Protein AF-I9VBV6-F1 (afdb_monomer)

Radius of gyration: 15.15 Å; Cα contacts (8 Å, |Δi|>4): 95; chains: 1; bounding box: 39×25×39 Å

Solvent-accessible surface area (backbone atoms only — not comparable to full-atom values): 5585 Å² total; per-residue (Å²): 108,50,75,40,86,89,79,72,46,75,43,78,65,88,70,84,83,73,84,78,48,71,62,90,76,81,59,66,76,70,46,70,56,95,85,24,37,28,32,72,45,49,38,45,58,54,50,52,50,49,53,56,35,49,77,70,75,41,87,72,35,66,70,59,59,56,48,57,75,76,51,54,57,86,46,76,63,47,78,43,81,45,66,82,80,79,130

Mean predicted aligned error: 7.46 Å

Organism: NCBI:txid997881

Sequence (87 aa):
AIYNKRTGETFAVKQIIDDLGGMKTFFPSWGAYNEKLLATIWPYKLKEFIEEEQSAGRTVAPQILNLMKRVREDDNPILIIANLKTK

Structure (mmCIF, N/CA/C/O backbone):
data_AF-I9VBV6-F1
#
_entry.id   AF-I9VBV6-F1
#
loop_
_atom_site.group_PDB
_atom_site.id
_atom_site.type_symbol
_atom_site.label_atom_id
_atom_site.label_alt_id
_atom_site.label_comp_id
_atom_site.label_asym_id
_atom_site.label_entity_id
_atom_site.label_seq_id
_atom_site.pdbx_PDB_ins_code
_atom_site.Cartn_x
_atom_site.Cartn_y
_atom_site.Cartn_z
_atom_site.occupancy
_atom_site.B_iso_or_equiv
_atom_site.auth_seq_id
_atom_site.auth_comp_id
_atom_site.auth_asym_id
_atom_site.auth_atom_id
_atom_site.pdbx_PDB_model_num
ATOM 1 N N . ALA A 1 1 ? 19.003 0.704 -5.662 1.00 67.62 1 ALA A N 1
ATOM 2 C CA . ALA A 1 1 ? 19.576 1.425 -6.820 1.00 67.62 1 ALA A CA 1
ATOM 3 C C . ALA A 1 1 ? 18.629 1.269 -8.002 1.00 67.62 1 ALA A C 1
ATOM 5 O O . ALA A 1 1 ? 17.933 0.263 -8.049 1.00 67.62 1 ALA A O 1
ATOM 6 N N . ILE A 1 2 ? 18.561 2.243 -8.907 1.00 70.94 2 ILE A N 1
ATOM 7 C CA . ILE A 1 2 ? 17.735 2.177 -10.122 1.00 70.94 2 ILE A CA 1
ATOM 8 C C . ILE A 1 2 ? 18.654 2.343 -11.328 1.00 70.94 2 ILE A C 1
ATOM 10 O O . ILE A 1 2 ? 19.512 3.224 -11.333 1.00 70.94 2 ILE A O 1
ATOM 14 N N . TYR A 1 3 ? 18.469 1.487 -12.331 1.00 76.31 3 TYR A N 1
ATOM 15 C CA . TYR A 1 3 ? 19.216 1.521 -13.584 1.00 76.31 3 TYR A CA 1
ATOM 16 C C . TYR A 1 3 ? 18.422 2.267 -14.661 1.00 76.31 3 TYR A C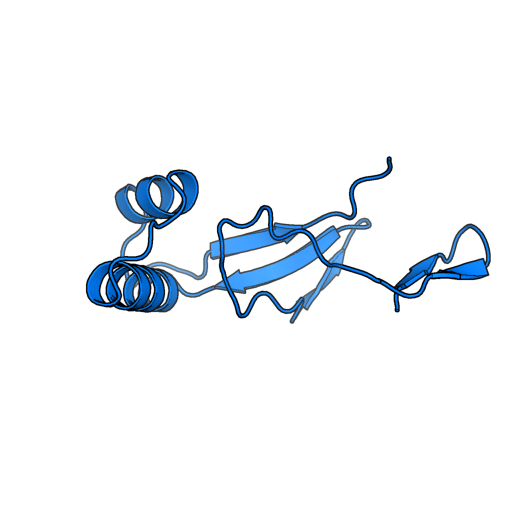 1
ATOM 18 O O . TYR A 1 3 ? 17.314 1.855 -15.013 1.00 76.31 3 TYR A O 1
ATOM 26 N N . ASN A 1 4 ? 18.981 3.355 -15.191 1.00 71.38 4 ASN A N 1
ATOM 27 C CA . ASN A 1 4 ? 18.410 4.083 -16.317 1.00 71.38 4 ASN A CA 1
ATOM 28 C C . ASN A 1 4 ? 18.918 3.483 -17.633 1.00 71.38 4 ASN A C 1
ATOM 30 O O . ASN A 1 4 ? 20.062 3.693 -18.026 1.00 71.38 4 ASN A O 1
ATOM 34 N N . LYS A 1 5 ? 18.045 2.776 -18.358 1.00 73.88 5 LYS A N 1
ATOM 35 C CA . LYS A 1 5 ? 18.395 2.152 -19.645 1.00 73.88 5 LYS A CA 1
ATOM 36 C C . LYS A 1 5 ? 18.687 3.157 -20.768 1.00 73.88 5 LYS A C 1
ATOM 38 O O . LYS A 1 5 ? 19.342 2.781 -21.731 1.00 73.88 5 LYS A O 1
ATOM 43 N N . ARG A 1 6 ? 18.193 4.400 -20.677 1.00 71.12 6 ARG A N 1
ATOM 44 C CA . ARG A 1 6 ? 18.415 5.437 -21.702 1.00 71.12 6 ARG A CA 1
ATOM 45 C C . ARG A 1 6 ? 19.798 6.069 -21.581 1.00 71.12 6 ARG A C 1
ATOM 47 O O . ARG A 1 6 ? 20.405 6.362 -22.601 1.00 71.12 6 ARG A O 1
ATOM 54 N N . THR A 1 7 ? 20.280 6.278 -20.356 1.00 80.44 7 THR A N 1
ATOM 55 C CA . THR A 1 7 ? 21.589 6.910 -20.108 1.00 80.44 7 THR A CA 1
ATOM 56 C C . THR A 1 7 ? 22.689 5.903 -19.775 1.00 80.44 7 THR A C 1
ATOM 58 O O . THR A 1 7 ? 23.864 6.242 -19.838 1.00 80.44 7 THR A O 1
ATOM 61 N N . GLY A 1 8 ? 22.333 4.659 -19.439 1.00 85.25 8 GLY A N 1
ATOM 62 C CA . GLY A 1 8 ? 23.276 3.630 -18.996 1.00 85.25 8 GLY A CA 1
ATOM 63 C C . GLY A 1 8 ? 23.743 3.803 -17.547 1.00 85.25 8 GLY A C 1
ATOM 64 O O . GLY A 1 8 ? 24.596 3.050 -17.083 1.00 85.25 8 GLY A O 1
ATOM 65 N N . GLU A 1 9 ? 23.186 4.768 -16.816 1.00 82.88 9 GLU A N 1
ATOM 66 C CA . GLU A 1 9 ? 23.629 5.121 -15.470 1.00 82.88 9 GLU A CA 1
ATOM 67 C C . GLU A 1 9 ? 22.856 4.355 -14.392 1.00 82.88 9 GLU A C 1
ATOM 69 O O . GLU A 1 9 ? 21.641 4.141 -14.475 1.00 82.88 9 GLU A O 1
ATOM 74 N N . THR A 1 10 ? 23.569 3.965 -13.334 1.00 78.62 10 THR A N 1
ATOM 75 C CA . THR A 1 10 ? 22.965 3.419 -12.117 1.00 78.62 10 THR A CA 1
ATOM 76 C C . THR A 1 10 ? 22.959 4.489 -11.043 1.00 78.62 10 THR A C 1
ATOM 78 O O . THR A 1 10 ? 24.010 4.973 -10.631 1.00 78.62 10 THR A O 1
ATOM 81 N N . PHE A 1 11 ? 21.777 4.809 -10.530 1.00 76.25 11 PHE A N 1
ATOM 82 C CA . PHE A 1 11 ? 21.630 5.762 -9.443 1.00 76.25 11 PHE A CA 1
ATOM 83 C C . PHE A 1 11 ? 21.382 5.021 -8.135 1.00 76.25 11 PHE A C 1
ATOM 85 O O . PHE A 1 11 ? 20.456 4.209 -8.003 1.00 76.25 11 PHE A O 1
ATOM 92 N N . ALA A 1 12 ? 22.209 5.316 -7.134 1.00 69.38 12 ALA A N 1
ATOM 93 C CA . ALA A 1 12 ? 21.901 4.952 -5.764 1.00 69.38 12 ALA A CA 1
ATOM 94 C C . ALA A 1 12 ? 20.652 5.734 -5.338 1.00 69.38 12 ALA A C 1
ATOM 96 O O . ALA A 1 12 ? 20.667 6.962 -5.247 1.00 69.38 12 ALA A O 1
ATOM 97 N N . VAL A 1 13 ? 19.555 5.017 -5.100 1.00 62.41 13 VAL A N 1
ATOM 98 C CA . VAL A 1 13 ? 18.340 5.611 -4.541 1.00 62.41 13 VAL A CA 1
ATOM 99 C C . VAL A 1 13 ? 18.649 5.937 -3.089 1.00 62.41 13 VAL A C 1
ATOM 101 O O . VAL A 1 13 ? 18.685 5.037 -2.256 1.00 62.41 13 VAL A O 1
ATOM 104 N N . LYS A 1 14 ? 18.939 7.210 -2.810 1.00 55.78 14 LYS A N 1
ATOM 105 C CA . LYS A 1 14 ? 19.208 7.684 -1.445 1.00 55.78 14 LYS A CA 1
ATOM 106 C C . LYS A 1 14 ? 17.937 7.702 -0.593 1.00 55.78 14 LYS A C 1
ATOM 108 O O . LYS A 1 14 ? 18.018 7.500 0.610 1.00 55.78 14 LYS A O 1
ATOM 113 N N . GLN A 1 15 ? 16.782 7.932 -1.221 1.00 52.75 15 GLN A N 1
ATOM 114 C CA . GLN A 1 15 ? 15.480 7.981 -0.564 1.00 52.75 15 GLN A CA 1
ATOM 115 C C . GLN A 1 15 ? 14.373 7.679 -1.583 1.00 52.75 15 GLN A C 1
ATOM 117 O O . GLN A 1 15 ? 14.409 8.189 -2.703 1.00 52.75 15 GLN A O 1
ATOM 122 N N . ILE A 1 16 ? 13.401 6.853 -1.197 1.00 59.38 16 ILE A N 1
ATOM 123 C CA . ILE A 1 16 ? 12.116 6.724 -1.891 1.00 59.38 16 ILE A CA 1
ATOM 124 C C . ILE A 1 16 ? 11.172 7.698 -1.187 1.00 59.38 16 ILE A C 1
ATOM 126 O O . ILE A 1 16 ? 11.011 7.616 0.030 1.00 59.38 16 ILE A O 1
ATOM 130 N N . ILE A 1 17 ? 10.602 8.650 -1.925 1.00 60.38 17 ILE A N 1
ATOM 131 C CA . ILE A 1 17 ? 9.550 9.517 -1.388 1.00 60.38 17 ILE A CA 1
ATOM 132 C C . ILE A 1 17 ? 8.240 8.754 -1.557 1.00 60.38 17 ILE A C 1
ATOM 134 O O . ILE A 1 17 ? 7.810 8.523 -2.683 1.00 60.38 17 ILE A O 1
ATOM 138 N N . ASP A 1 18 ? 7.651 8.338 -0.442 1.00 63.47 18 ASP A N 1
ATOM 139 C CA . ASP A 1 18 ? 6.328 7.722 -0.410 1.00 63.47 18 ASP A CA 1
ATOM 140 C C . ASP A 1 18 ? 5.264 8.805 -0.645 1.00 63.47 18 ASP A C 1
ATOM 142 O O . ASP A 1 18 ? 4.896 9.553 0.261 1.00 63.47 18 ASP A O 1
ATOM 146 N N . ASP A 1 19 ? 4.790 8.916 -1.884 1.00 65.88 19 ASP A N 1
ATOM 147 C CA . ASP A 1 19 ? 3.593 9.682 -2.238 1.00 65.88 19 ASP A CA 1
ATOM 148 C C . ASP A 1 19 ? 2.320 8.819 -2.263 1.00 65.88 19 ASP A C 1
ATOM 150 O O . ASP A 1 19 ? 1.232 9.301 -2.588 1.00 65.88 19 ASP A O 1
ATOM 154 N N . LEU A 1 20 ? 2.437 7.558 -1.849 1.00 71.44 20 LEU A N 1
ATOM 155 C CA . LEU A 1 20 ? 1.345 6.603 -1.716 1.00 71.44 20 LEU A CA 1
ATOM 156 C C . LEU A 1 20 ? 0.649 6.702 -0.353 1.00 71.44 20 LEU A C 1
ATOM 158 O O . LEU A 1 20 ? -0.332 6.002 -0.118 1.00 71.44 20 LEU A O 1
ATOM 162 N N . GLY A 1 21 ? 1.095 7.613 0.515 1.00 74.00 21 GLY A N 1
ATOM 163 C CA . GLY A 1 21 ? 0.404 7.962 1.751 1.00 74.00 21 GLY A CA 1
ATOM 164 C C . GLY A 1 21 ? 0.847 7.164 2.974 1.00 74.00 21 GLY A C 1
ATOM 165 O O . GLY A 1 21 ? 0.050 6.997 3.896 1.00 74.00 21 GL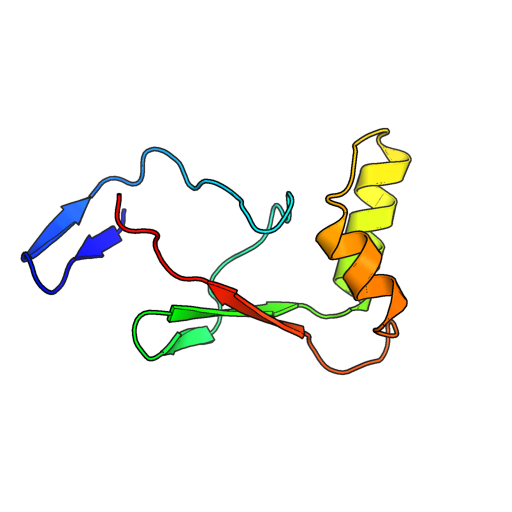Y A O 1
ATOM 166 N N . GLY A 1 22 ? 2.095 6.692 3.001 1.00 68.62 22 GLY A N 1
ATOM 167 C CA . GLY A 1 22 ? 2.655 5.985 4.154 1.00 68.62 22 GLY A CA 1
ATOM 168 C C . GLY A 1 22 ? 2.464 4.472 4.090 1.00 68.62 22 GLY A C 1
ATOM 169 O O . GLY A 1 22 ? 2.602 3.805 5.116 1.00 68.62 22 GLY A O 1
ATOM 170 N N . MET A 1 23 ? 2.132 3.917 2.918 1.00 70.62 23 MET A N 1
ATOM 171 C CA . MET A 1 23 ? 2.014 2.473 2.725 1.00 70.62 23 MET A CA 1
ATOM 172 C C . MET A 1 23 ? 3.408 1.837 2.777 1.00 70.62 23 MET A C 1
ATOM 174 O O . MET A 1 23 ? 4.064 1.626 1.757 1.00 70.62 23 MET A O 1
ATOM 178 N N . LYS A 1 24 ? 3.839 1.509 4.003 1.00 58.16 24 LYS A N 1
ATOM 179 C CA . LYS A 1 24 ? 5.177 1.013 4.38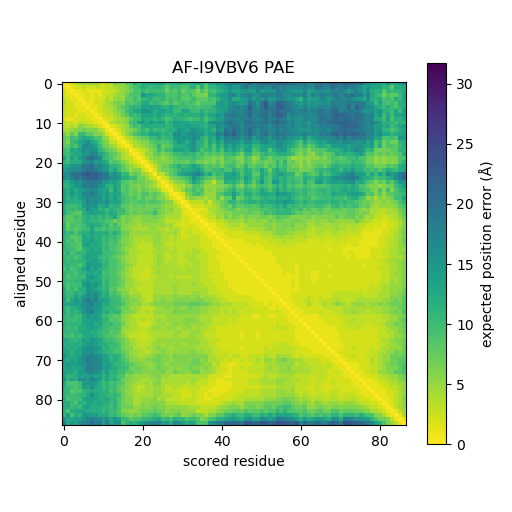5 1.00 58.16 24 LYS A CA 1
ATOM 180 C C . LYS A 1 24 ? 5.682 -0.199 3.587 1.00 58.16 24 LYS A C 1
ATOM 182 O O . LYS A 1 24 ? 6.863 -0.521 3.659 1.00 58.16 24 LYS A O 1
ATOM 187 N N . THR A 1 25 ? 4.815 -0.875 2.840 1.00 56.75 25 THR A N 1
ATOM 188 C CA . THR A 1 25 ? 5.083 -2.132 2.130 1.00 56.75 25 THR A CA 1
ATOM 189 C C . THR A 1 25 ? 4.815 -2.065 0.626 1.00 56.75 25 THR A C 1
ATOM 191 O O . THR A 1 25 ? 4.660 -3.111 -0.008 1.00 56.75 25 THR A O 1
ATOM 194 N N . PHE A 1 26 ? 4.787 -0.877 0.004 1.00 62.66 26 PHE A N 1
ATOM 195 C CA . PHE A 1 26 ? 4.764 -0.824 -1.460 1.00 62.66 26 PHE A CA 1
ATOM 196 C C . PHE A 1 26 ? 6.065 -1.402 -2.037 1.00 62.66 26 PHE A C 1
ATOM 198 O O . PHE A 1 26 ? 7.130 -0.785 -1.985 1.00 62.66 26 PHE A O 1
ATOM 205 N N . PHE A 1 27 ? 5.958 -2.591 -2.626 1.00 65.25 27 PHE A N 1
ATOM 206 C CA . PHE A 1 27 ? 6.996 -3.200 -3.443 1.00 65.25 27 PHE A CA 1
ATOM 207 C C . PHE A 1 27 ? 6.400 -3.527 -4.817 1.00 65.25 27 PHE A C 1
ATOM 209 O O . PHE A 1 27 ? 5.314 -4.111 -4.873 1.00 65.25 27 PHE A O 1
ATOM 216 N N . PRO A 1 28 ? 7.061 -3.161 -5.929 1.00 66.69 28 PRO A N 1
ATOM 217 C CA . PRO A 1 28 ? 6.549 -3.429 -7.268 1.00 66.69 28 PRO A CA 1
ATOM 218 C C . PRO A 1 28 ? 6.620 -4.931 -7.566 1.00 66.69 28 PRO A C 1
ATOM 220 O O . PRO A 1 28 ? 7.631 -5.446 -8.040 1.00 66.69 28 PRO A O 1
ATOM 223 N N . SER A 1 29 ? 5.544 -5.646 -7.244 1.00 67.06 29 SER A N 1
ATOM 224 C CA . SER A 1 29 ? 5.461 -7.105 -7.336 1.00 67.06 29 SER A CA 1
ATOM 225 C C . SER A 1 29 ? 5.170 -7.615 -8.748 1.00 67.06 29 SER A C 1
ATOM 227 O O . SER A 1 29 ? 5.482 -8.764 -9.046 1.00 67.06 29 SER A O 1
ATOM 229 N N . TRP A 1 30 ? 4.618 -6.774 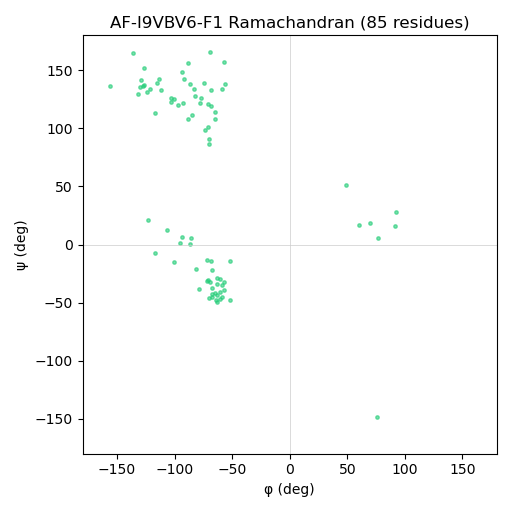-9.629 1.00 71.81 30 TRP A N 1
ATOM 230 C CA . TRP A 1 30 ? 4.194 -7.167 -10.982 1.00 71.81 30 TRP A CA 1
ATOM 231 C C . TRP A 1 30 ? 5.122 -6.654 -12.090 1.00 71.81 30 TRP A C 1
ATOM 233 O O . TRP A 1 30 ? 4.791 -6.712 -13.273 1.00 71.81 30 TRP A O 1
ATOM 243 N N . GLY A 1 31 ? 6.301 -6.154 -11.719 1.00 74.75 31 GLY A N 1
ATOM 244 C CA . GLY A 1 31 ? 7.272 -5.612 -12.662 1.00 74.75 31 GLY A CA 1
ATOM 245 C C . GLY A 1 31 ? 6.885 -4.228 -13.186 1.00 74.75 31 GLY A C 1
ATOM 246 O O . GLY A 1 31 ? 6.304 -3.408 -12.469 1.00 74.75 31 GLY A O 1
ATOM 247 N N . ALA A 1 32 ? 7.272 -3.946 -14.431 1.00 74.88 32 ALA A N 1
ATOM 248 C CA . ALA A 1 32 ? 7.093 -2.642 -15.057 1.00 74.88 32 ALA A CA 1
ATOM 249 C C . ALA A 1 32 ? 6.376 -2.753 -16.410 1.00 74.88 32 ALA A C 1
ATOM 251 O O . ALA A 1 32 ? 6.736 -3.589 -17.237 1.00 74.88 32 ALA A O 1
ATOM 252 N N . TYR A 1 33 ? 5.417 -1.862 -16.660 1.00 75.62 33 TYR A N 1
ATOM 253 C CA . TYR A 1 33 ? 4.718 -1.719 -17.936 1.00 75.62 33 TYR A CA 1
ATOM 254 C C . TYR A 1 33 ? 4.675 -0.249 -18.350 1.00 75.62 33 TYR A C 1
ATOM 256 O O . TYR A 1 33 ? 4.271 0.606 -17.565 1.00 75.62 33 TYR A O 1
ATOM 264 N N . ASN A 1 34 ? 5.078 0.057 -19.587 1.00 79.50 34 ASN A N 1
ATOM 265 C CA . ASN A 1 34 ? 5.078 1.423 -20.128 1.00 79.50 34 ASN A CA 1
ATOM 266 C C . ASN A 1 34 ? 5.733 2.456 -19.176 1.00 79.50 34 ASN A C 1
ATOM 268 O O . ASN A 1 34 ? 5.121 3.464 -18.804 1.00 79.50 34 ASN A O 1
ATOM 272 N N . GLU A 1 35 ? 6.950 2.129 -18.722 1.00 76.00 35 GLU A N 1
ATOM 273 C CA . GLU A 1 35 ? 7.756 2.916 -17.769 1.00 76.00 35 GLU A CA 1
ATOM 274 C C . GLU A 1 35 ? 7.092 3.141 -16.389 1.00 76.00 35 GLU A C 1
ATOM 276 O O . GLU A 1 35 ? 7.527 3.994 -15.617 1.00 76.00 35 GLU A O 1
ATOM 281 N N . LYS A 1 36 ? 6.054 2.363 -16.048 1.00 78.88 36 LYS A N 1
ATOM 282 C CA . LYS A 1 36 ? 5.344 2.416 -14.761 1.00 78.88 36 LYS A CA 1
ATOM 283 C C . LYS A 1 36 ? 5.537 1.120 -13.996 1.00 78.88 36 LYS A C 1
ATOM 285 O O . LYS A 1 36 ? 5.479 0.040 -14.574 1.00 78.88 36 LYS A O 1
ATOM 290 N N . LEU A 1 37 ? 5.752 1.237 -12.697 1.00 80.81 37 LEU A N 1
ATOM 291 C CA . LEU A 1 37 ? 5.795 0.132 -11.757 1.00 80.81 37 LEU A CA 1
ATOM 292 C C . LEU A 1 37 ? 4.375 -0.234 -11.337 1.00 80.81 37 LEU A C 1
ATOM 294 O O . LEU A 1 37 ? 3.573 0.646 -11.018 1.00 80.81 37 LEU A O 1
ATOM 298 N N . LEU A 1 38 ? 4.085 -1.531 -11.337 1.00 82.12 38 LEU A N 1
ATOM 299 C CA . LEU A 1 38 ? 2.772 -2.056 -10.994 1.00 82.12 38 LEU A CA 1
ATOM 300 C C . LEU A 1 38 ? 2.836 -2.832 -9.676 1.00 82.12 38 LEU A C 1
ATOM 302 O O . LEU A 1 38 ? 3.704 -3.685 -9.477 1.00 82.12 38 LEU A O 1
ATOM 306 N N . ALA A 1 39 ? 1.879 -2.557 -8.796 1.00 85.00 39 ALA A N 1
ATOM 307 C CA . ALA A 1 39 ? 1.588 -3.374 -7.626 1.00 85.00 39 ALA A CA 1
ATOM 308 C C . ALA A 1 39 ? 0.074 -3.547 -7.485 1.00 85.00 39 ALA A C 1
ATOM 310 O O . ALA A 1 39 ? -0.712 -2.809 -8.077 1.00 85.00 39 ALA A O 1
ATOM 311 N N . THR A 1 40 ? -0.343 -4.507 -6.672 1.00 87.19 40 THR A N 1
ATOM 312 C CA . THR A 1 40 ? -1.748 -4.670 -6.294 1.00 87.19 40 THR A CA 1
ATOM 313 C C . THR A 1 40 ? -1.848 -4.764 -4.787 1.00 87.19 40 THR A C 1
ATOM 315 O O . THR A 1 40 ? -1.023 -5.435 -4.165 1.00 87.19 40 THR A O 1
ATOM 318 N N . ILE A 1 41 ? -2.880 -4.161 -4.210 1.00 87.38 41 ILE A N 1
ATOM 319 C CA . ILE A 1 41 ? -3.193 -4.311 -2.791 1.00 87.38 41 ILE A CA 1
ATOM 320 C C . ILE A 1 41 ? -4.640 -4.753 -2.623 1.00 87.38 41 ILE A C 1
ATOM 322 O O . ILE A 1 41 ? -5.536 -4.261 -3.305 1.00 87.38 41 ILE A O 1
ATOM 326 N N . TRP A 1 42 ? -4.863 -5.705 -1.725 1.00 91.00 42 TRP A N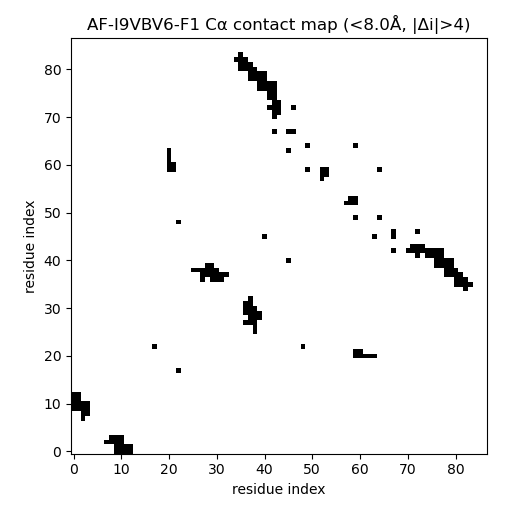 1
ATOM 327 C CA . TRP A 1 42 ? -6.215 -6.105 -1.366 1.00 91.00 42 TRP A CA 1
ATOM 328 C C . TRP A 1 42 ? -6.863 -5.044 -0.468 1.00 91.00 42 TRP A C 1
ATOM 330 O O . TRP A 1 42 ? -6.185 -4.549 0.437 1.00 91.00 42 TRP A O 1
ATOM 340 N N . PRO A 1 43 ? -8.153 -4.717 -0.656 1.00 93.12 43 PRO A N 1
ATOM 341 C CA . PRO A 1 43 ? -8.830 -3.717 0.168 1.00 93.12 43 PRO A CA 1
ATOM 342 C C . PRO A 1 43 ? -8.805 -4.028 1.672 1.00 93.12 43 PRO A C 1
ATOM 344 O O . PRO A 1 43 ? -8.556 -3.128 2.471 1.00 93.12 43 PRO A O 1
ATOM 347 N N . TYR A 1 44 ? -8.957 -5.295 2.074 1.00 92.38 44 TYR A N 1
ATOM 348 C CA . TYR A 1 44 ? -8.846 -5.677 3.489 1.00 92.38 44 TYR A CA 1
ATOM 349 C C . TYR A 1 44 ? -7.474 -5.321 4.096 1.00 92.38 44 TYR A C 1
ATOM 351 O O . TYR A 1 44 ? -7.411 -4.854 5.228 1.00 92.38 44 TYR A O 1
ATOM 359 N N .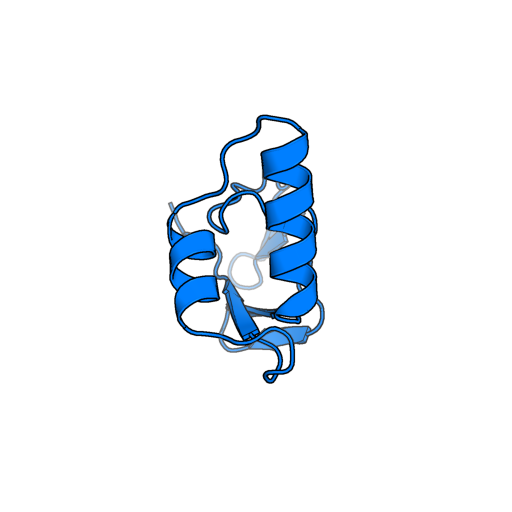 LYS A 1 45 ? -6.379 -5.415 3.325 1.00 91.00 45 LYS A N 1
ATOM 360 C CA . LYS A 1 45 ? -5.039 -5.007 3.790 1.00 91.00 45 LYS A CA 1
ATOM 361 C C . LYS A 1 45 ? -4.911 -3.498 3.971 1.00 91.00 45 LYS A C 1
ATOM 363 O O . LYS A 1 45 ? -4.167 -3.039 4.831 1.00 91.00 45 LYS A O 1
ATOM 368 N N . LEU A 1 46 ? -5.615 -2.709 3.154 1.00 90.00 46 LEU A N 1
ATOM 369 C CA . LEU A 1 46 ? -5.681 -1.260 3.355 1.00 90.00 46 LEU A CA 1
ATOM 370 C C . LEU A 1 46 ? -6.444 -0.912 4.629 1.00 90.00 46 LEU A C 1
ATOM 372 O O . LEU A 1 46 ? -6.050 0.018 5.325 1.00 90.00 46 LEU A O 1
ATOM 376 N N . LYS A 1 47 ? -7.510 -1.652 4.944 1.00 91.75 47 LYS A N 1
ATOM 377 C CA . LYS A 1 47 ? -8.226 -1.487 6.209 1.00 91.75 47 LYS A CA 1
ATOM 378 C C . LYS A 1 47 ? -7.339 -1.826 7.407 1.00 91.75 47 LYS A C 1
ATOM 380 O O . LYS A 1 47 ? -7.230 -0.987 8.293 1.00 91.75 47 LYS A O 1
ATOM 385 N N . GLU A 1 48 ? -6.661 -2.976 7.386 1.00 92.62 48 GLU A N 1
ATOM 386 C CA . GLU A 1 48 ? -5.689 -3.370 8.421 1.00 92.62 48 GLU A CA 1
ATOM 387 C C . GLU A 1 48 ? -4.657 -2.255 8.653 1.00 92.62 48 GLU A C 1
ATOM 389 O O . GLU A 1 48 ? -4.458 -1.806 9.778 1.00 92.62 48 GLU A O 1
ATOM 394 N N . PHE A 1 49 ? -4.080 -1.712 7.575 1.00 90.62 49 PHE A N 1
ATOM 395 C CA . PHE A 1 49 ? -3.154 -0.580 7.652 1.00 90.62 49 PHE A CA 1
ATOM 396 C C . PHE A 1 49 ? -3.775 0.668 8.304 1.00 90.62 49 PHE A C 1
ATOM 398 O O . PHE A 1 49 ? -3.142 1.304 9.146 1.00 90.62 49 PHE A O 1
ATOM 405 N N . ILE A 1 50 ? -5.003 1.043 7.928 1.00 91.88 50 ILE A N 1
ATOM 406 C CA . ILE A 1 50 ? -5.690 2.206 8.512 1.00 91.88 50 ILE A CA 1
ATOM 407 C C . ILE A 1 50 ? -5.874 2.017 10.019 1.00 91.88 50 ILE A C 1
ATOM 409 O O . ILE A 1 50 ? -5.591 2.937 10.786 1.00 91.88 50 ILE A O 1
ATOM 413 N N . GLU A 1 51 ? -6.335 0.840 10.434 1.00 93.69 51 GLU A N 1
ATOM 414 C CA . GLU A 1 51 ? -6.581 0.504 11.837 1.00 93.69 51 GLU A CA 1
ATOM 415 C C . GLU A 1 51 ? -5.277 0.491 12.652 1.00 93.69 51 GLU A C 1
ATOM 417 O O . GLU A 1 51 ? -5.225 1.051 13.750 1.00 93.69 51 GLU A O 1
ATOM 422 N N . GLU A 1 52 ? -4.192 -0.065 12.107 1.00 93.50 52 GLU A N 1
ATOM 423 C CA . GLU A 1 52 ? -2.860 -0.054 12.726 1.00 93.50 52 GLU A CA 1
ATOM 424 C C . GLU A 1 52 ? -2.291 1.362 12.895 1.00 93.50 52 GLU A C 1
ATOM 426 O O . GLU A 1 52 ? -1.727 1.699 13.938 1.00 93.50 52 GLU A O 1
ATOM 431 N N . GLU A 1 53 ? -2.418 2.216 11.878 1.00 92.12 53 GLU A N 1
ATOM 432 C CA . GLU A 1 53 ? -1.945 3.598 11.961 1.00 92.12 53 GLU A CA 1
ATOM 433 C C . GLU A 1 53 ? -2.774 4.410 12.964 1.00 92.12 53 GLU A C 1
ATOM 435 O O . GLU A 1 53 ? -2.203 5.090 13.818 1.00 92.12 53 GLU A O 1
ATOM 440 N N . GLN A 1 54 ? -4.104 4.288 12.931 1.00 93.25 54 GLN A N 1
ATOM 441 C CA . GLN A 1 54 ? -4.998 5.010 13.839 1.00 93.25 54 GLN A CA 1
ATOM 442 C C . GLN A 1 54 ? -4.858 4.553 15.294 1.00 93.25 54 GLN A C 1
ATOM 444 O O . GLN A 1 54 ? -4.790 5.395 16.190 1.00 93.25 54 GLN A O 1
ATOM 449 N N . SER A 1 55 ? -4.764 3.243 15.543 1.00 95.38 55 SER A N 1
ATOM 450 C CA . SER A 1 55 ? -4.547 2.693 16.892 1.00 95.38 55 SER A CA 1
ATOM 451 C C . SER A 1 55 ? -3.205 3.123 17.489 1.00 95.38 55 SER A C 1
ATOM 453 O O . SER A 1 55 ? -3.090 3.297 18.701 1.00 95.38 55 SER A O 1
ATOM 455 N N . ALA A 1 56 ? -2.209 3.381 16.642 1.00 94.69 56 ALA A N 1
ATOM 456 C CA . ALA A 1 56 ? -0.925 3.936 17.045 1.00 94.69 56 ALA A CA 1
ATOM 457 C C . ALA A 1 56 ? -0.900 5.477 17.135 1.00 94.69 56 ALA A C 1
ATOM 459 O O . ALA A 1 56 ? 0.171 6.053 17.333 1.00 94.69 56 ALA A O 1
ATOM 460 N N . GLY A 1 57 ? -2.039 6.157 16.956 1.00 94.44 57 GLY A N 1
ATOM 461 C CA . GLY A 1 57 ? -2.140 7.620 16.981 1.00 94.44 57 GLY A CA 1
ATOM 462 C C . GLY A 1 57 ? -1.476 8.319 15.789 1.00 94.44 57 GLY A C 1
ATOM 463 O O . GLY A 1 57 ? -1.168 9.509 15.871 1.00 94.44 57 GLY A O 1
ATOM 464 N N . ARG A 1 58 ? -1.219 7.598 14.692 1.00 91.94 58 ARG A N 1
ATOM 465 C CA . ARG A 1 58 ? -0.612 8.130 13.467 1.00 91.94 58 ARG A CA 1
ATOM 466 C C . ARG A 1 58 ? -1.688 8.552 12.467 1.00 91.94 58 ARG A C 1
ATOM 468 O O . ARG A 1 58 ? -2.775 7.981 12.392 1.00 91.94 58 ARG A O 1
ATOM 475 N N . THR A 1 59 ? -1.374 9.576 11.680 1.00 90.19 59 THR A N 1
ATOM 476 C CA . THR A 1 59 ? -2.286 10.104 10.661 1.00 90.19 59 THR A CA 1
ATOM 477 C C . THR A 1 59 ? -2.204 9.275 9.385 1.00 90.19 59 THR A C 1
ATOM 479 O O . THR A 1 59 ? -1.130 9.127 8.807 1.00 90.19 59 THR A O 1
ATOM 482 N N . VAL A 1 60 ? -3.356 8.815 8.896 1.00 90.56 60 VAL A N 1
ATOM 483 C CA . VAL A 1 60 ? -3.487 8.184 7.576 1.00 90.56 60 VAL A CA 1
ATOM 484 C C . VAL A 1 60 ? -3.708 9.250 6.503 1.00 90.56 60 VAL A C 1
ATOM 486 O O . VAL A 1 60 ? -4.498 10.179 6.688 1.00 90.56 60 VAL A O 1
ATOM 489 N N . ALA A 1 61 ? -3.054 9.096 5.350 1.00 90.06 61 ALA A N 1
ATOM 490 C CA . ALA A 1 61 ? -3.215 10.010 4.227 1.00 90.06 61 ALA A CA 1
ATOM 491 C C . ALA A 1 61 ? -4.682 10.085 3.732 1.00 90.06 61 ALA A C 1
ATOM 493 O O . ALA A 1 61 ? -5.310 9.045 3.498 1.00 90.06 61 ALA A O 1
ATOM 494 N N . PRO A 1 62 ? -5.242 11.291 3.493 1.00 91.44 62 PRO A N 1
ATOM 495 C CA . PRO A 1 62 ? -6.644 11.452 3.101 1.00 91.44 62 PRO A CA 1
ATOM 496 C C . PRO A 1 62 ? -7.044 10.693 1.833 1.00 91.44 62 PRO A C 1
ATOM 498 O O . PRO A 1 62 ? -8.186 10.244 1.735 1.00 91.44 62 PRO A O 1
ATOM 501 N N . GLN A 1 63 ? -6.134 10.520 0.864 1.00 88.12 63 GLN A N 1
ATOM 502 C CA . GLN A 1 63 ? -6.439 9.751 -0.345 1.00 88.12 63 GLN A CA 1
ATOM 503 C C . GLN A 1 63 ? -6.739 8.274 -0.049 1.00 88.12 63 GLN A C 1
ATOM 505 O O . GLN A 1 63 ? -7.619 7.709 -0.693 1.00 88.12 63 GLN A O 1
ATOM 510 N N . ILE A 1 64 ? -6.085 7.676 0.955 1.00 89.38 64 ILE A N 1
ATOM 511 C CA . ILE A 1 64 ? -6.323 6.285 1.370 1.00 89.38 64 ILE A CA 1
ATOM 512 C C . ILE A 1 64 ? -7.695 6.179 2.042 1.00 89.38 64 ILE A C 1
ATOM 514 O O . ILE A 1 64 ? -8.505 5.326 1.684 1.00 89.38 64 ILE A O 1
ATOM 518 N N . LEU A 1 65 ? -8.003 7.108 2.952 1.00 91.75 65 LEU A N 1
ATOM 519 C CA . LEU A 1 65 ? -9.308 7.164 3.618 1.00 91.75 65 LEU A CA 1
ATOM 520 C C . LEU A 1 65 ? -10.451 7.365 2.615 1.00 91.75 65 LEU A C 1
ATOM 522 O O . LEU A 1 65 ? -11.505 6.748 2.729 1.00 91.75 65 LEU A O 1
ATOM 526 N N . ASN A 1 66 ? -10.254 8.224 1.615 1.00 92.19 66 ASN A N 1
ATOM 527 C CA . ASN A 1 66 ? -11.258 8.471 0.583 1.00 92.19 66 ASN A CA 1
ATOM 528 C C . ASN A 1 66 ? -11.415 7.297 -0.388 1.00 92.19 66 ASN A C 1
ATOM 530 O O . ASN A 1 66 ? -12.524 7.075 -0.872 1.00 92.19 66 ASN A O 1
ATOM 534 N N . LEU A 1 67 ? -10.345 6.546 -0.657 1.00 89.56 67 LEU A N 1
ATOM 535 C CA . LEU A 1 67 ? -10.405 5.313 -1.438 1.00 89.56 67 LEU A CA 1
ATOM 536 C C . LEU A 1 67 ? -11.247 4.253 -0.719 1.00 89.56 67 LEU A C 1
ATOM 538 O O . LEU A 1 67 ? -12.170 3.710 -1.318 1.00 89.56 67 LEU A O 1
ATOM 542 N N . MET A 1 68 ? -11.012 4.040 0.577 1.00 91.31 68 MET A N 1
ATOM 543 C CA . MET A 1 68 ? -11.750 3.045 1.369 1.00 91.31 68 MET A CA 1
ATOM 544 C C . MET A 1 68 ? -13.225 3.398 1.607 1.00 91.31 68 MET A C 1
ATOM 546 O O . MET A 1 68 ? -14.018 2.526 1.931 1.00 91.31 68 MET A O 1
ATOM 550 N N . LYS A 1 69 ? -13.649 4.645 1.366 1.00 93.25 69 LYS A N 1
ATOM 551 C CA . LYS A 1 69 ? -15.084 4.998 1.311 1.00 93.25 69 LYS A CA 1
ATOM 552 C C . LYS A 1 69 ? -15.793 4.474 0.055 1.00 93.25 69 LYS A C 1
ATOM 554 O O . LYS A 1 69 ? -17.014 4.562 -0.026 1.00 93.25 69 LYS A O 1
ATOM 559 N N . ARG A 1 70 ? -15.042 4.027 -0.956 1.00 92.69 70 ARG A N 1
ATOM 560 C CA . ARG A 1 70 ? -15.548 3.648 -2.288 1.00 92.69 70 ARG A CA 1
ATOM 561 C C . ARG A 1 70 ? -15.323 2.177 -2.627 1.00 92.69 70 ARG A C 1
ATOM 563 O O . ARG A 1 70 ? -15.786 1.742 -3.675 1.00 92.69 70 ARG A O 1
ATOM 570 N N . VAL A 1 71 ? -14.591 1.452 -1.786 1.00 91.56 71 VAL A N 1
ATOM 571 C CA . VAL A 1 71 ? -14.182 0.064 -2.013 1.00 91.56 71 VAL A CA 1
ATOM 572 C C . VAL A 1 71 ? -14.523 -0.742 -0.766 1.00 91.56 71 VAL A C 1
ATOM 574 O O . VAL A 1 71 ? -14.292 -0.277 0.349 1.00 91.56 71 VAL A O 1
ATOM 577 N N . ARG A 1 72 ? -15.090 -1.931 -0.952 1.00 91.69 72 ARG A N 1
ATOM 578 C CA . ARG A 1 72 ? -15.383 -2.882 0.123 1.00 91.69 72 ARG A CA 1
ATOM 579 C C . ARG A 1 72 ? -14.185 -3.792 0.361 1.00 91.69 72 ARG A C 1
ATOM 581 O O . ARG A 1 72 ? -13.362 -4.001 -0.523 1.00 91.69 72 ARG A O 1
ATOM 588 N N . GLU A 1 73 ? -14.088 -4.347 1.561 1.00 91.12 73 GLU A N 1
ATOM 589 C CA . GLU A 1 73 ? -12.961 -5.198 1.974 1.00 91.12 73 GLU A CA 1
ATOM 590 C C . GLU A 1 73 ? -12.793 -6.457 1.111 1.00 91.12 73 GLU A C 1
ATOM 592 O O . GLU A 1 73 ? -11.668 -6.927 0.928 1.00 91.12 73 GLU A O 1
ATOM 597 N N . ASP A 1 74 ? -13.902 -6.965 0.571 1.00 92.62 74 ASP A N 1
ATOM 598 C CA . ASP A 1 74 ? -14.017 -8.157 -0.268 1.00 92.62 74 ASP A CA 1
ATOM 599 C C . ASP A 1 74 ? -13.988 -7.860 -1.777 1.00 92.62 74 ASP A C 1
ATOM 601 O O . ASP A 1 74 ? -14.094 -8.781 -2.589 1.00 92.62 74 ASP A O 1
ATOM 605 N N . ASP A 1 75 ? -13.834 -6.593 -2.175 1.00 95.06 75 ASP A N 1
ATOM 606 C CA . ASP A 1 75 ? -13.678 -6.237 -3.582 1.00 95.06 75 ASP A CA 1
ATOM 607 C C . ASP A 1 75 ? -12.326 -6.722 -4.144 1.00 95.06 75 ASP A C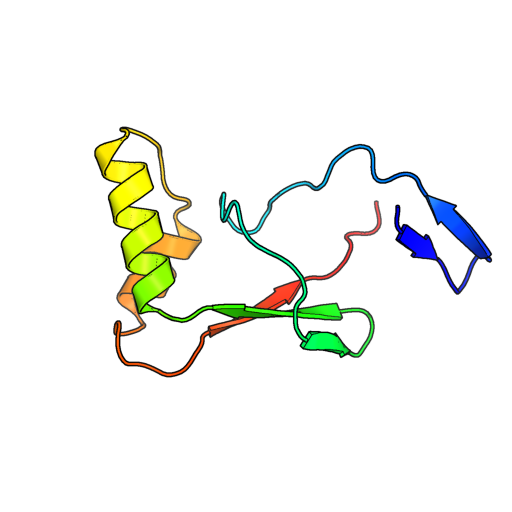 1
ATOM 609 O O . ASP A 1 75 ? -11.378 -7.077 -3.434 1.00 95.06 75 ASP A O 1
ATOM 613 N N . ASN A 1 76 ? -12.229 -6.699 -5.475 1.00 93.44 76 ASN A N 1
ATOM 614 C CA . ASN A 1 76 ? -11.007 -7.036 -6.197 1.00 93.44 76 ASN A CA 1
ATOM 615 C C . ASN A 1 76 ? -9.806 -6.165 -5.771 1.00 93.44 76 ASN A C 1
ATOM 617 O O . ASN A 1 76 ? -9.983 -5.027 -5.323 1.00 93.44 76 ASN A O 1
ATOM 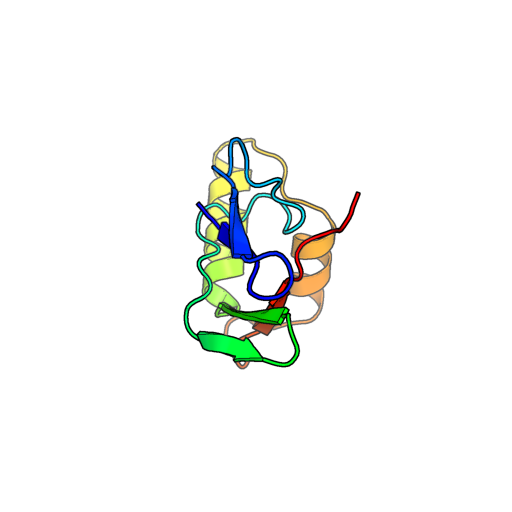621 N N . PRO A 1 77 ? -8.565 -6.650 -5.980 1.00 90.12 77 PRO A N 1
ATOM 622 C CA . PRO A 1 77 ? -7.369 -5.885 -5.665 1.00 90.12 77 PRO A CA 1
ATOM 623 C C . PRO A 1 77 ? -7.343 -4.527 -6.363 1.00 90.12 77 PRO A C 1
ATOM 625 O O . PRO A 1 77 ? -7.614 -4.404 -7.560 1.00 90.12 77 PRO A O 1
ATOM 628 N N . ILE A 1 78 ? -6.924 -3.513 -5.620 1.00 89.19 78 ILE A N 1
ATOM 629 C CA . ILE A 1 78 ? -6.677 -2.176 -6.139 1.00 89.19 78 ILE A CA 1
ATOM 630 C C . ILE A 1 78 ? -5.340 -2.192 -6.878 1.00 89.19 78 ILE A C 1
ATOM 632 O O . ILE A 1 78 ? -4.309 -2.576 -6.317 1.00 89.19 78 ILE A O 1
ATOM 636 N N . LEU A 1 79 ? -5.355 -1.753 -8.138 1.00 87.38 79 LEU A N 1
ATOM 637 C CA . LEU A 1 79 ? -4.153 -1.574 -8.944 1.00 87.38 79 LEU A CA 1
ATOM 638 C C . LEU A 1 79 ? -3.441 -0.279 -8.542 1.00 87.38 79 LEU A C 1
ATOM 640 O O . LEU A 1 79 ? -3.997 0.812 -8.657 1.00 87.38 79 LEU A O 1
ATOM 644 N N . ILE A 1 80 ? -2.186 -0.405 -8.123 1.00 84.75 80 ILE A N 1
ATOM 645 C CA . ILE A 1 80 ? -1.297 0.722 -7.860 1.00 84.75 80 ILE A CA 1
ATOM 646 C C . ILE A 1 80 ? -0.366 0.874 -9.058 1.00 84.75 80 ILE A C 1
ATOM 648 O O . ILE A 1 80 ? 0.340 -0.060 -9.442 1.00 84.75 80 ILE A O 1
ATOM 652 N N . ILE A 1 81 ? -0.360 2.077 -9.626 1.00 83.31 81 ILE A N 1
ATOM 653 C CA . ILE A 1 81 ? 0.498 2.455 -10.743 1.00 83.31 81 ILE A CA 1
ATOM 654 C C . ILE A 1 81 ? 1.419 3.565 -10.253 1.00 83.31 81 ILE A C 1
ATOM 656 O O . ILE A 1 81 ? 0.958 4.665 -9.959 1.00 83.31 81 ILE A O 1
ATOM 660 N N . ALA A 1 82 ? 2.713 3.278 -10.175 1.00 79.19 82 ALA A N 1
ATOM 661 C CA . ALA A 1 82 ? 3.724 4.241 -9.760 1.00 79.19 82 ALA A CA 1
ATOM 662 C C . ALA A 1 82 ? 4.660 4.569 -10.925 1.00 79.19 82 ALA A C 1
ATOM 664 O O . ALA A 1 82 ? 5.031 3.698 -11.710 1.00 79.19 82 ALA A O 1
ATOM 665 N N . ASN A 1 83 ? 5.085 5.822 -11.038 1.00 77.12 83 ASN A N 1
ATOM 666 C CA . ASN A 1 83 ? 6.153 6.228 -11.943 1.00 77.12 83 ASN A CA 1
ATOM 667 C C . ASN A 1 83 ? 7.232 6.989 -11.174 1.00 77.12 83 ASN A C 1
ATOM 669 O O . ASN A 1 83 ? 6.975 7.640 -10.164 1.00 77.12 83 ASN A O 1
ATOM 673 N N . LEU A 1 84 ? 8.464 6.910 -11.668 1.00 71.12 84 LEU A N 1
ATOM 6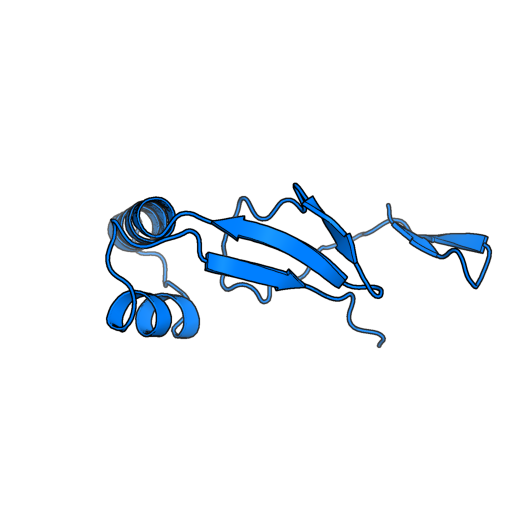74 C CA . LEU A 1 84 ? 9.533 7.765 -11.171 1.00 71.12 84 LEU A CA 1
ATOM 675 C C . LEU A 1 84 ? 9.264 9.191 -11.643 1.00 71.12 84 LEU A C 1
ATOM 677 O O . LEU A 1 84 ? 9.194 9.445 -12.845 1.00 71.12 84 LEU A O 1
ATOM 681 N N . LYS A 1 85 ? 9.125 10.121 -10.698 1.00 67.62 85 LYS A N 1
ATOM 682 C CA . LYS A 1 85 ? 9.076 11.548 -11.015 1.00 67.62 85 LYS A CA 1
ATOM 683 C C . LYS A 1 85 ? 10.452 11.977 -11.519 1.00 67.62 85 LYS A C 1
ATOM 685 O O . LYS A 1 85 ? 11.443 11.857 -10.799 1.00 67.62 85 LYS A O 1
ATOM 690 N N . THR A 1 86 ? 10.515 12.468 -12.750 1.00 62.81 86 THR A N 1
ATOM 691 C CA . THR A 1 86 ? 11.648 13.276 -13.206 1.00 62.81 86 THR A CA 1
ATOM 692 C C . THR A 1 86 ? 11.610 14.607 -12.461 1.00 62.81 86 THR A C 1
ATOM 694 O O . THR A 1 86 ? 10.535 15.193 -12.323 1.00 62.81 86 THR A O 1
ATOM 697 N N . LYS A 1 87 ? 12.758 15.034 -11.926 1.00 54.78 87 LYS A N 1
ATOM 698 C CA . LYS A 1 87 ? 12.921 16.395 -11.400 1.00 54.78 87 LYS A CA 1
ATOM 699 C C . LYS A 1 87 ? 12.784 17.422 -12.514 1.00 54.78 87 LYS A C 1
ATOM 701 O O . LYS A 1 87 ? 13.209 17.094 -13.643 1.00 54.78 87 LYS A O 1
#

Secondary structure (DSSP, 8-state):
-EE-TTT-PEE--------SSS-TT---TT-EETTEEEEEE-HHHHHHHHHHHHHTTPPPPHHHHHHHTTS-TTSPPEEEEE-PPP-

Foldseek 3Di:
DDADPVVRDDDDCPDDDPPVFPPVDDDQPPQDDPQKGKDWDQLLVLVVVVCVCVVVVHDTDVVSVVVNVPDDNPDDIDIDIGHDDDD

pLDDT: mean 80.53, std 12.02, range [52.75, 95.38]